Protein AF-L9WQB9-F1 (afdb_monomer)

Sequence (66 aa):
MGIVEQLLADFETQSGQQYQIELNEGGTIHIHTEHVRIDLTKEEFLQVADAISEGQEKLIQAKNEL

Foldseek 3Di:
DFAFPDWPDWDADPVGWIWTWTQGPPRWIWTDTNVDIDIGHPVRVVVVVVVVVVVVVVVVVVVVVD

Solvent-accessible surface area (backbone atoms only — not comparable to full-atom values): 3830 Å² total; per-residue (Å²): 135,78,57,77,74,40,82,76,42,78,47,71,46,100,87,68,46,50,35,38,31,34,37,24,65,93,59,30,38,37,42,37,45,82,88,47,76,47,79,28,48,59,70,54,46,50,52,52,53,52,53,52,52,55,52,50,54,52,50,53,52,59,59,75,74,106

Mean predicted aligned error: 4.66 Å

Secondary structure (DSSP, 8-state):
-PPEEEEEEEEE-TT--EEEEEEETTTEEEEE-SS-EEEE-HHHHHHHHHHHHHHHHHHHHHHHT-

Nearest PDB structures (foldseek):
  3zft-assembly1_A  TM=6.181E-01  e=5.892E-01  Pestivirus strain D32/00_HoBi
  3zfp-assembly1_A  TM=6.309E-01  e=7.019E-01  Pestivirus strain D32/00_HoBi
  5ndv-assembly2_S4  TM=5.645E-01  e=2.255E+00  Saccharomyces cerevisiae S288C
  5uz9-assembly1_K  TM=5.755E-01  e=2.390E+00  Casadabanvirus D3112
  3c4b-assembly1_A  TM=5.252E-01  e=9.695E+00  Mus musculus

Structure (mmCIF, N/CA/C/O backbone):
data_AF-L9WQB9-F1
#
_entry.id   AF-L9WQB9-F1
#
loop_
_atom_site.group_PDB
_atom_site.id
_atom_site.type_symbol
_atom_site.label_atom_id
_atom_site.label_alt_id
_atom_site.label_comp_id
_atom_site.label_asym_id
_atom_site.label_entity_id
_atom_site.label_seq_id
_atom_site.pdbx_PDB_ins_code
_atom_site.Cartn_x
_atom_site.Cartn_y
_atom_site.Cartn_z
_atom_site.occupancy
_atom_site.B_iso_or_equiv
_atom_site.auth_seq_id
_atom_site.auth_comp_id
_atom_site.auth_asym_id
_atom_site.auth_atom_id
_atom_site.pdbx_PDB_model_num
ATOM 1 N N . MET A 1 1 ? 19.492 -2.810 -4.667 1.00 60.22 1 MET A N 1
ATOM 2 C CA . MET A 1 1 ? 19.034 -1.432 -4.935 1.00 60.22 1 MET A CA 1
ATOM 3 C C . MET A 1 1 ? 18.764 -1.344 -6.423 1.00 60.22 1 MET A C 1
ATOM 5 O O . MET A 1 1 ? 19.702 -1.542 -7.184 1.00 60.22 1 MET A O 1
ATOM 9 N N . GLY A 1 2 ? 17.493 -1.207 -6.806 1.00 69.88 2 GLY A N 1
ATOM 10 C CA . GLY A 1 2 ? 17.078 -1.020 -8.201 1.00 69.88 2 GLY A CA 1
ATOM 11 C C . GLY A 1 2 ? 17.174 0.446 -8.620 1.00 69.88 2 GLY A C 1
ATOM 12 O O . GLY A 1 2 ? 17.467 1.309 -7.790 1.00 69.88 2 GLY A O 1
ATOM 13 N N . ILE A 1 3 ? 16.955 0.717 -9.904 1.00 87.38 3 ILE A N 1
ATOM 14 C CA . ILE A 1 3 ? 16.838 2.081 -10.422 1.00 87.38 3 ILE A CA 1
ATOM 15 C C . ILE A 1 3 ? 15.415 2.568 -10.133 1.00 87.38 3 ILE A C 1
ATOM 17 O O . ILE A 1 3 ? 14.448 1.916 -10.526 1.00 87.38 3 ILE A O 1
ATOM 21 N N . VAL A 1 4 ? 15.287 3.703 -9.441 1.00 91.69 4 VAL A N 1
ATOM 22 C CA . VAL A 1 4 ? 13.986 4.335 -9.178 1.00 91.69 4 VAL A CA 1
ATOM 23 C C . VAL A 1 4 ? 13.482 4.964 -10.474 1.00 91.69 4 VAL A C 1
ATOM 25 O O . VAL A 1 4 ? 14.12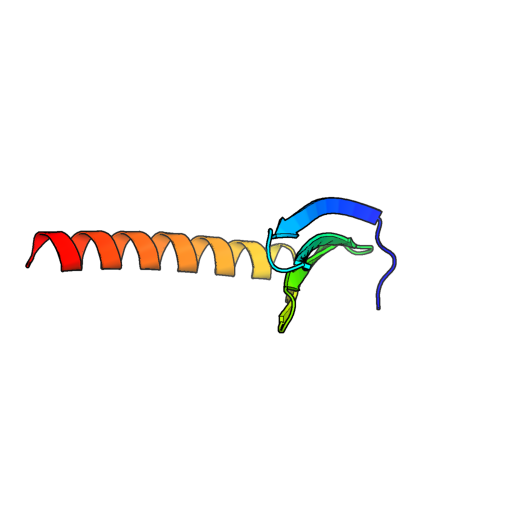6 5.861 -11.018 1.00 91.69 4 VAL A O 1
ATOM 28 N N . GLU A 1 5 ? 12.331 4.506 -10.963 1.00 94.12 5 GLU A N 1
ATOM 29 C CA . GLU A 1 5 ? 11.679 5.068 -12.151 1.00 94.12 5 GLU A CA 1
ATOM 30 C C . GLU A 1 5 ? 10.772 6.239 -11.775 1.00 94.12 5 GLU A C 1
ATOM 32 O O . GLU A 1 5 ? 10.759 7.267 -12.452 1.00 94.12 5 GLU A O 1
ATOM 37 N N . GLN A 1 6 ? 10.020 6.098 -10.680 1.00 95.44 6 GLN A N 1
ATOM 38 C CA . GLN A 1 6 ? 9.086 7.117 -10.224 1.00 95.44 6 GLN A CA 1
ATOM 39 C C . GLN A 1 6 ? 8.949 7.122 -8.700 1.00 95.44 6 GLN A C 1
ATOM 41 O O . GLN A 1 6 ? 8.698 6.097 -8.071 1.00 95.44 6 GLN A O 1
ATOM 46 N N . LEU A 1 7 ? 9.021 8.315 -8.111 1.00 95.19 7 LEU A N 1
ATOM 47 C CA . LEU A 1 7 ? 8.635 8.556 -6.725 1.00 95.19 7 LEU A CA 1
ATOM 48 C C . LEU A 1 7 ? 7.111 8.699 -6.649 1.00 95.19 7 LEU A C 1
ATOM 50 O O . LEU A 1 7 ? 6.543 9.624 -7.231 1.00 95.19 7 LEU A O 1
ATOM 54 N N . LEU A 1 8 ? 6.444 7.759 -5.983 1.00 94.12 8 LEU A N 1
ATOM 55 C CA . LEU A 1 8 ? 4.987 7.746 -5.835 1.00 94.12 8 LEU A CA 1
ATOM 56 C C . LEU A 1 8 ? 4.538 8.533 -4.603 1.00 94.12 8 LEU A C 1
ATOM 58 O O . LEU A 1 8 ? 3.470 9.143 -4.622 1.00 94.12 8 LEU A O 1
ATOM 62 N N . ALA A 1 9 ? 5.346 8.516 -3.544 1.00 94.50 9 ALA A N 1
ATOM 63 C CA . ALA A 1 9 ? 5.097 9.261 -2.322 1.00 94.50 9 ALA A CA 1
ATOM 64 C C . ALA A 1 9 ? 6.401 9.527 -1.562 1.00 94.50 9 ALA A C 1
ATOM 66 O O . ALA A 1 9 ? 7.302 8.690 -1.584 1.00 94.50 9 ALA A O 1
ATOM 67 N N . ASP A 1 10 ? 6.473 10.669 -0.883 1.00 95.06 10 ASP A N 1
ATOM 68 C CA . ASP A 1 10 ? 7.616 11.086 -0.068 1.00 95.06 10 ASP A CA 1
ATOM 69 C C . ASP A 1 10 ? 7.130 12.051 1.017 1.00 95.06 10 ASP A C 1
ATOM 71 O O . ASP A 1 10 ? 6.558 13.105 0.716 1.00 95.06 10 ASP A O 1
ATOM 75 N N . PHE A 1 11 ? 7.267 11.641 2.274 1.00 93.25 11 PHE A N 1
ATOM 76 C CA . PHE A 1 11 ? 6.744 12.359 3.426 1.00 93.25 11 PHE A CA 1
ATOM 77 C C . PHE A 1 11 ? 7.725 12.327 4.588 1.00 93.25 11 PHE A C 1
ATOM 79 O O . PHE A 1 11 ? 8.262 11.279 4.942 1.00 93.25 11 PHE A O 1
ATOM 86 N N . GLU A 1 12 ? 7.809 13.456 5.283 1.00 93.75 12 GLU A N 1
ATOM 87 C CA . GLU A 1 12 ? 8.496 13.572 6.561 1.00 93.75 12 GLU A CA 1
ATOM 88 C C . GLU A 1 12 ? 7.481 13.855 7.674 1.00 93.75 12 GLU A C 1
ATOM 90 O O . GLU A 1 12 ? 6.627 14.741 7.556 1.00 93.75 12 GLU A O 1
ATOM 95 N N . THR A 1 13 ? 7.547 13.099 8.769 1.00 87.75 13 THR A N 1
ATOM 96 C CA . THR A 1 13 ? 6.715 13.362 9.950 1.00 87.75 13 THR A CA 1
ATOM 97 C C . THR A 1 13 ? 7.279 14.513 10.782 1.00 87.75 13 THR A C 1
ATOM 99 O O . THR A 1 13 ? 8.445 14.876 10.677 1.00 87.75 13 THR A O 1
ATOM 102 N N . GLN A 1 14 ? 6.483 15.055 11.710 1.00 90.81 14 GLN A N 1
ATOM 103 C CA . GLN A 1 14 ? 6.956 16.092 12.644 1.00 90.81 14 GLN A CA 1
ATOM 104 C C . GLN A 1 14 ? 8.126 15.635 13.532 1.00 90.81 14 GLN A C 1
ATOM 106 O O . GLN A 1 14 ? 8.853 16.472 14.061 1.00 90.81 14 GLN A O 1
ATOM 111 N N . SER A 1 15 ? 8.301 14.323 13.713 1.00 90.44 15 SER A N 1
ATOM 112 C CA . SER A 1 15 ? 9.425 13.739 14.446 1.00 90.44 15 SER A CA 1
ATOM 113 C C . SER A 1 15 ? 10.640 13.437 13.557 1.00 90.44 15 SER A C 1
ATOM 115 O O . SER A 1 15 ? 11.599 12.851 14.051 1.00 90.44 15 SER A O 1
ATOM 117 N N . GLY A 1 16 ? 10.610 13.819 12.274 1.00 88.88 16 GLY A N 1
ATOM 118 C CA . GLY A 1 16 ? 11.705 13.642 11.314 1.00 88.88 16 GLY A CA 1
ATOM 119 C C . GLY A 1 16 ? 11.765 12.265 10.648 1.00 88.88 16 GLY A C 1
ATOM 120 O O . GLY A 1 16 ? 12.769 11.929 10.023 1.00 88.88 16 GLY A O 1
ATOM 121 N N . GLN A 1 17 ? 10.723 11.439 10.787 1.00 89.56 17 GLN A N 1
ATOM 122 C CA . GLN A 1 17 ? 10.699 10.119 10.154 1.00 89.56 17 GLN A CA 1
ATOM 123 C C . GLN A 1 17 ? 10.348 10.248 8.678 1.00 89.56 17 GLN A C 1
ATOM 125 O O . GLN A 1 17 ? 9.360 10.899 8.340 1.00 89.56 17 GLN A O 1
ATOM 130 N N . GLN A 1 18 ? 11.114 9.569 7.831 1.00 92.06 18 GLN A N 1
ATOM 131 C CA . GLN A 1 18 ? 10.907 9.554 6.389 1.00 92.06 18 GLN A CA 1
ATOM 132 C C . GLN A 1 18 ? 10.075 8.339 5.976 1.00 92.06 18 GLN A C 1
ATOM 134 O O . GLN A 1 18 ? 10.333 7.210 6.406 1.00 92.06 18 GLN A O 1
ATOM 139 N N . TYR A 1 19 ? 9.083 8.586 5.130 1.00 94.12 19 TYR A N 1
ATOM 140 C CA . TYR A 1 19 ? 8.231 7.581 4.511 1.00 94.12 19 TYR A CA 1
ATOM 141 C C . TYR A 1 19 ? 8.246 7.795 3.010 1.00 94.12 19 TYR A C 1
ATOM 143 O O . TYR A 1 19 ? 7.951 8.888 2.534 1.00 94.12 19 TYR A O 1
ATOM 151 N N . GLN A 1 20 ? 8.540 6.741 2.261 1.00 95.31 20 GLN A N 1
ATOM 152 C CA . GLN A 1 20 ? 8.723 6.841 0.823 1.00 95.31 20 GLN A CA 1
ATOM 153 C C . GLN A 1 20 ? 8.076 5.652 0.121 1.00 95.31 20 GLN A C 1
ATOM 155 O O . GLN A 1 20 ? 8.148 4.520 0.597 1.00 95.31 20 GLN A O 1
ATOM 160 N N . ILE A 1 21 ? 7.459 5.900 -1.030 1.00 94.69 21 ILE A N 1
ATOM 161 C CA . ILE A 1 21 ? 6.972 4.852 -1.924 1.00 94.69 21 ILE A CA 1
ATOM 162 C C . ILE A 1 21 ? 7.558 5.103 -3.306 1.00 94.69 21 ILE A C 1
ATOM 164 O O . ILE A 1 21 ? 7.409 6.188 -3.868 1.00 94.69 21 ILE A O 1
ATOM 168 N N . GLU A 1 22 ? 8.200 4.088 -3.866 1.00 96.06 22 GLU A N 1
ATOM 169 C CA . GLU A 1 22 ? 8.891 4.160 -5.150 1.00 96.06 22 GLU A CA 1
ATOM 170 C C . GLU A 1 22 ? 8.372 3.076 -6.092 1.00 96.06 22 GLU A C 1
ATOM 172 O O . GLU A 1 22 ? 8.232 1.919 -5.696 1.00 96.06 22 GLU A O 1
ATOM 177 N N . LEU A 1 23 ? 8.170 3.433 -7.358 1.00 94.31 23 LEU A N 1
ATOM 178 C CA . LEU A 1 23 ? 8.125 2.486 -8.463 1.00 94.31 23 LEU A CA 1
ATOM 179 C C . LEU A 1 23 ? 9.529 2.387 -9.067 1.00 94.31 23 LEU A C 1
ATOM 181 O O . LEU A 1 23 ? 10.133 3.397 -9.437 1.00 94.31 23 LEU A O 1
ATOM 185 N N . ASN A 1 24 ? 10.051 1.172 -9.134 1.00 94.12 24 ASN A N 1
ATOM 186 C CA . ASN A 1 24 ? 11.400 0.868 -9.588 1.00 94.12 24 ASN A CA 1
ATOM 187 C C . ASN A 1 24 ? 11.366 0.065 -10.891 1.00 94.12 24 ASN A C 1
ATOM 189 O O . ASN A 1 24 ? 10.354 -0.547 -11.245 1.00 94.12 24 ASN A O 1
ATOM 193 N N . GLU A 1 25 ? 12.510 0.049 -11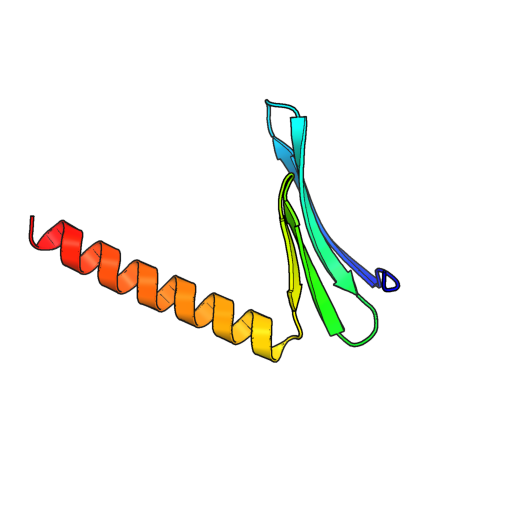.571 1.00 91.56 25 GLU A N 1
ATOM 194 C CA . GLU A 1 25 ? 12.720 -0.699 -12.807 1.00 91.56 25 GLU A CA 1
ATOM 195 C C . GLU A 1 25 ? 12.306 -2.168 -12.650 1.00 91.56 25 GLU A C 1
ATOM 197 O O . GLU A 1 25 ? 12.614 -2.830 -11.656 1.00 91.56 25 GLU A O 1
ATOM 202 N N . GLY A 1 26 ? 11.584 -2.680 -13.648 1.00 88.94 26 GLY A N 1
ATOM 203 C CA . GLY A 1 26 ? 10.975 -4.010 -13.587 1.00 88.94 26 GLY A C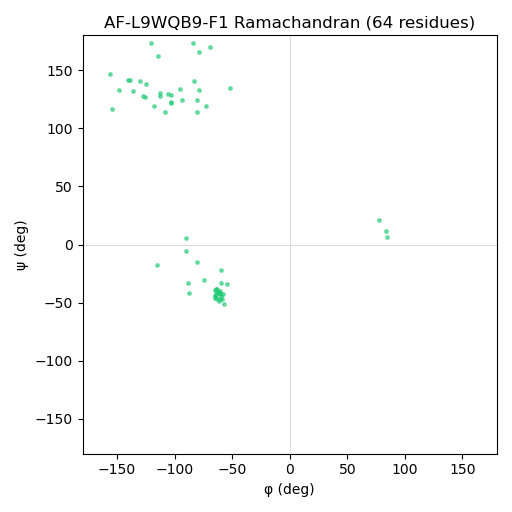A 1
ATOM 204 C C . GLY A 1 26 ? 9.613 -4.038 -12.888 1.00 88.94 26 GLY A C 1
ATOM 205 O O . GLY A 1 26 ? 9.049 -5.116 -12.711 1.00 88.94 26 GLY A O 1
ATOM 206 N N . GLY A 1 27 ? 9.057 -2.874 -12.532 1.00 89.00 27 GLY A N 1
ATOM 207 C CA . GLY A 1 27 ? 7.715 -2.746 -11.966 1.00 89.00 27 GLY A CA 1
ATOM 208 C C . GLY A 1 27 ? 7.620 -3.135 -10.492 1.00 89.00 27 GLY A C 1
ATOM 209 O O . GLY A 1 27 ? 6.529 -3.471 -10.025 1.00 89.00 27 GLY A O 1
ATOM 210 N N . THR A 1 28 ? 8.740 -3.118 -9.764 1.00 94.44 28 THR A N 1
ATOM 211 C CA . THR A 1 28 ? 8.754 -3.388 -8.324 1.00 94.44 28 THR A CA 1
ATOM 212 C C . THR A 1 28 ? 8.403 -2.133 -7.534 1.00 94.44 28 THR A C 1
ATOM 214 O O . THR A 1 28 ? 8.813 -1.018 -7.860 1.00 94.44 28 THR A O 1
ATOM 217 N N . ILE A 1 29 ? 7.626 -2.314 -6.474 1.00 95.19 29 ILE A N 1
ATOM 218 C CA . ILE A 1 29 ? 7.207 -1.259 -5.561 1.0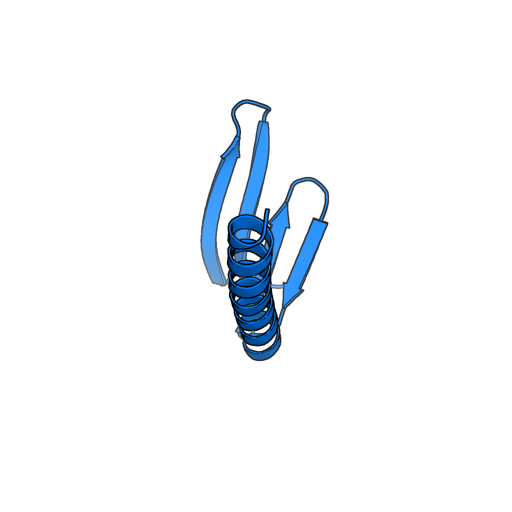0 95.19 29 ILE A CA 1
ATOM 219 C C . ILE A 1 29 ? 8.045 -1.394 -4.294 1.00 95.19 29 ILE A C 1
ATOM 221 O O . ILE A 1 29 ? 8.042 -2.447 -3.659 1.00 95.19 29 ILE A O 1
ATOM 225 N N . HIS A 1 30 ? 8.759 -0.335 -3.919 1.00 94.56 30 HIS A N 1
ATOM 226 C CA . HIS A 1 30 ? 9.431 -0.268 -2.624 1.00 94.56 30 HIS A CA 1
ATOM 227 C C . HIS A 1 30 ? 8.635 0.634 -1.688 1.00 94.56 30 HIS A C 1
ATOM 229 O O . HIS A 1 30 ? 8.320 1.773 -2.035 1.00 94.56 30 HIS A O 1
ATOM 235 N N . ILE A 1 31 ? 8.333 0.125 -0.497 1.00 93.88 31 ILE A N 1
ATOM 236 C CA . ILE A 1 31 ? 7.756 0.895 0.603 1.00 93.88 31 ILE A CA 1
ATOM 237 C C . ILE A 1 31 ? 8.847 1.059 1.651 1.00 93.88 31 ILE A C 1
ATOM 239 O O . ILE A 1 31 ? 9.276 0.079 2.266 1.00 93.88 31 ILE A O 1
ATOM 243 N N . HIS A 1 32 ? 9.287 2.293 1.859 1.00 92.81 32 HIS A N 1
ATOM 244 C CA . HIS A 1 32 ? 10.271 2.646 2.870 1.00 92.81 32 HIS A CA 1
ATOM 245 C C . HIS A 1 32 ? 9.583 3.342 4.037 1.00 92.81 32 HIS A C 1
ATOM 247 O O . HIS A 1 32 ? 8.831 4.302 3.877 1.00 92.81 32 HIS A O 1
ATOM 253 N N . THR A 1 33 ? 9.879 2.847 5.225 1.00 87.88 33 THR A N 1
ATOM 254 C CA . THR A 1 33 ? 9.634 3.498 6.511 1.00 87.88 33 THR A CA 1
ATOM 255 C C . THR A 1 33 ? 10.984 3.658 7.208 1.00 87.88 33 THR A C 1
ATOM 257 O O . THR A 1 33 ? 11.980 3.087 6.760 1.00 87.88 33 THR A O 1
ATOM 260 N N . GLU A 1 34 ? 11.033 4.355 8.343 1.00 83.31 34 GLU A N 1
ATOM 261 C CA . GLU A 1 34 ? 12.281 4.515 9.106 1.00 83.31 34 GLU A CA 1
ATOM 262 C C . GLU A 1 34 ? 12.953 3.173 9.466 1.00 83.31 34 GLU A C 1
ATOM 264 O O . GLU A 1 34 ? 14.178 3.075 9.520 1.00 83.31 34 GLU A O 1
ATOM 269 N N . HIS A 1 35 ? 12.163 2.125 9.715 1.00 87.19 35 HIS A N 1
ATOM 270 C CA . HIS A 1 35 ? 12.672 0.861 10.259 1.00 87.19 35 HIS A CA 1
ATOM 271 C C . HIS A 1 35 ? 12.530 -0.328 9.317 1.00 87.19 35 HIS A C 1
ATOM 273 O O . HIS A 1 35 ? 13.160 -1.364 9.528 1.00 87.19 35 HIS A O 1
ATOM 279 N N . VAL A 1 36 ? 11.681 -0.205 8.302 1.00 88.31 36 VAL A N 1
ATOM 280 C CA . VAL A 1 36 ? 11.334 -1.307 7.412 1.00 88.31 36 VAL A CA 1
ATOM 281 C C . VAL A 1 36 ? 11.348 -0.813 5.983 1.00 88.31 36 VAL A C 1
AT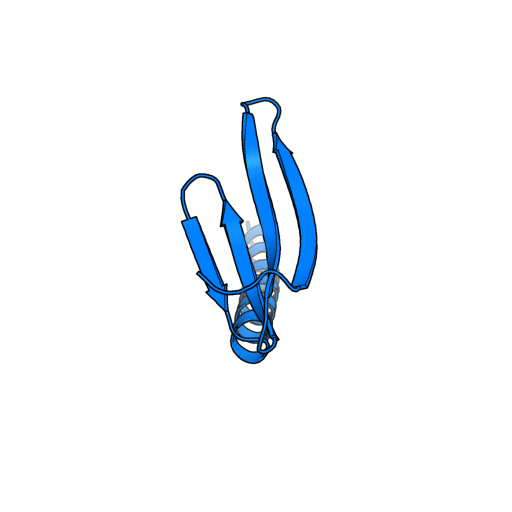OM 283 O O . VAL A 1 36 ? 10.727 0.197 5.654 1.00 88.31 36 VAL A O 1
ATOM 286 N N . ARG A 1 37 ? 12.013 -1.590 5.138 1.00 92.00 37 ARG A N 1
ATOM 287 C CA . ARG A 1 37 ? 11.889 -1.522 3.694 1.00 92.00 37 ARG A CA 1
ATOM 288 C C . ARG A 1 37 ? 11.231 -2.807 3.215 1.00 92.00 37 ARG A C 1
ATOM 290 O O . ARG A 1 37 ? 11.693 -3.895 3.560 1.00 92.00 37 ARG A O 1
ATOM 297 N N . ILE A 1 38 ? 10.165 -2.669 2.441 1.00 93.25 38 ILE A N 1
ATOM 298 C CA . ILE A 1 38 ? 9.440 -3.789 1.846 1.00 93.25 38 ILE A CA 1
ATOM 299 C C . ILE A 1 38 ? 9.548 -3.646 0.334 1.00 93.25 38 ILE A C 1
ATOM 301 O O . ILE A 1 38 ? 9.101 -2.644 -0.222 1.00 93.25 38 ILE A O 1
ATOM 305 N N . ASP A 1 39 ? 10.142 -4.648 -0.306 1.00 95.06 39 ASP A N 1
ATOM 306 C CA . ASP A 1 39 ? 10.293 -4.719 -1.756 1.00 95.06 39 ASP A CA 1
ATOM 307 C C . ASP A 1 39 ? 9.258 -5.712 -2.281 1.00 95.06 39 ASP A C 1
ATOM 309 O O . ASP A 1 39 ? 9.232 -6.857 -1.833 1.00 95.06 39 ASP A O 1
ATOM 313 N N . LEU A 1 40 ? 8.386 -5.261 -3.179 1.00 94.88 40 LEU A N 1
ATOM 314 C CA . LEU A 1 40 ? 7.230 -6.024 -3.646 1.00 94.88 40 LEU A CA 1
ATOM 315 C C . LEU A 1 40 ? 7.185 -6.026 -5.171 1.00 94.88 40 LEU A C 1
ATOM 317 O O . LEU A 1 40 ? 7.403 -4.991 -5.806 1.00 94.88 40 LEU A O 1
ATOM 321 N N . THR A 1 41 ? 6.824 -7.149 -5.783 1.00 94.69 41 THR A N 1
ATOM 322 C CA . THR A 1 41 ? 6.272 -7.111 -7.142 1.00 94.69 41 THR A CA 1
ATOM 323 C C . THR A 1 41 ? 4.882 -6.476 -7.128 1.00 94.69 41 THR A C 1
ATOM 325 O O . THR A 1 41 ? 4.258 -6.277 -6.081 1.00 94.69 41 THR A O 1
ATOM 328 N N . LYS A 1 42 ? 4.348 -6.183 -8.315 1.00 90.56 42 LYS A N 1
ATOM 329 C CA . LYS A 1 42 ? 2.965 -5.726 -8.445 1.00 90.56 42 LYS A CA 1
ATOM 330 C C . LYS A 1 42 ? 1.969 -6.738 -7.866 1.00 90.56 42 LYS A C 1
ATOM 332 O O . LYS A 1 42 ? 1.024 -6.326 -7.199 1.00 90.56 42 LYS A O 1
ATOM 337 N N . GLU A 1 43 ? 2.156 -8.036 -8.111 1.00 94.94 43 GLU A N 1
ATOM 338 C CA . GLU A 1 43 ? 1.270 -9.069 -7.562 1.00 94.94 43 GLU A CA 1
ATOM 339 C C . GLU A 1 43 ? 1.351 -9.139 -6.035 1.00 94.94 43 GLU A C 1
ATOM 341 O O . GLU A 1 43 ? 0.317 -9.211 -5.375 1.00 94.94 43 GLU A O 1
ATOM 346 N N . GLU A 1 44 ? 2.557 -9.075 -5.467 1.00 96.19 44 GLU A N 1
ATOM 347 C CA . GLU A 1 44 ? 2.756 -9.091 -4.013 1.00 96.19 44 GLU A CA 1
ATOM 348 C C . GLU A 1 44 ? 2.140 -7.854 -3.350 1.00 96.19 44 GLU A C 1
ATOM 350 O O . GLU A 1 44 ? 1.480 -7.963 -2.319 1.00 96.19 44 GLU A O 1
ATOM 355 N N . PHE A 1 45 ? 2.275 -6.682 -3.974 1.00 93.31 45 PHE A N 1
ATOM 356 C CA . PHE A 1 45 ? 1.633 -5.462 -3.492 1.00 93.31 45 PHE A CA 1
ATOM 357 C C . PHE A 1 45 ? 0.105 -5.587 -3.456 1.00 93.31 45 PHE A C 1
ATOM 359 O O . PHE A 1 45 ? -0.517 -5.187 -2.472 1.00 93.31 45 PHE A O 1
ATOM 366 N N . LEU A 1 46 ? -0.508 -6.172 -4.493 1.00 94.75 46 LEU A N 1
ATOM 367 C CA . LEU A 1 46 ? -1.955 -6.409 -4.515 1.00 94.75 46 LEU A CA 1
ATOM 368 C C . LEU A 1 46 ? -2.390 -7.360 -3.393 1.00 94.75 46 LEU A C 1
ATOM 370 O O . LEU A 1 46 ? -3.371 -7.077 -2.714 1.00 94.75 46 LEU A O 1
ATOM 374 N N . GLN A 1 47 ? -1.627 -8.423 -3.127 1.00 96.81 47 GLN A N 1
ATOM 375 C CA . GLN A 1 47 ? -1.922 -9.337 -2.018 1.00 96.81 47 GLN A CA 1
ATOM 376 C C . GLN A 1 47 ? -1.831 -8.648 -0.650 1.00 96.81 47 GLN A C 1
ATOM 378 O O . GLN A 1 47 ? -2.651 -8.912 0.228 1.00 96.81 47 GLN A O 1
ATOM 383 N N . VAL A 1 48 ? -0.860 -7.748 -0.459 1.00 94.69 48 VAL A N 1
ATOM 384 C CA . VAL A 1 48 ? -0.769 -6.937 0.765 1.00 94.69 48 VAL A CA 1
ATOM 385 C C . VAL A 1 48 ? -1.985 -6.018 0.893 1.00 94.69 48 VAL A C 1
ATOM 387 O O . VAL A 1 48 ? -2.556 -5.920 1.979 1.00 94.69 48 VAL A O 1
ATOM 390 N N . ALA A 1 49 ? -2.406 -5.369 -0.195 1.00 94.50 49 ALA A N 1
ATOM 391 C CA . ALA A 1 49 ? -3.588 -4.512 -0.195 1.00 94.50 49 ALA A CA 1
ATOM 392 C C . ALA A 1 49 ? -4.860 -5.296 0.174 1.00 94.50 49 ALA A C 1
ATOM 394 O O . ALA A 1 49 ? -5.592 -4.871 1.068 1.00 94.50 49 ALA A O 1
ATOM 395 N N . ASP A 1 50 ? -5.065 -6.469 -0.430 1.00 97.62 50 ASP A N 1
ATOM 396 C CA . ASP A 1 50 ? -6.195 -7.353 -0.127 1.00 97.62 50 ASP A CA 1
ATOM 397 C C . ASP A 1 50 ? -6.191 -7.784 1.349 1.00 97.62 50 ASP A C 1
ATOM 399 O O . ASP A 1 50 ? -7.218 -7.712 2.027 1.00 97.62 50 ASP A O 1
ATOM 403 N N . ALA A 1 51 ? -5.024 -8.157 1.887 1.00 97.69 51 ALA A N 1
ATOM 404 C CA . ALA A 1 51 ? -4.884 -8.550 3.289 1.00 97.69 51 ALA A CA 1
ATOM 405 C C . ALA A 1 51 ? -5.186 -7.397 4.265 1.00 97.69 51 ALA A C 1
ATOM 407 O O . ALA A 1 51 ? -5.795 -7.617 5.316 1.00 97.69 51 ALA A O 1
ATOM 408 N N . ILE A 1 52 ? -4.787 -6.162 3.932 1.00 97.06 52 ILE A N 1
ATOM 409 C CA . ILE A 1 52 ? -5.117 -4.968 4.725 1.00 97.06 52 ILE A CA 1
ATOM 410 C C . ILE A 1 52 ? -6.631 -4.725 4.714 1.00 97.06 52 I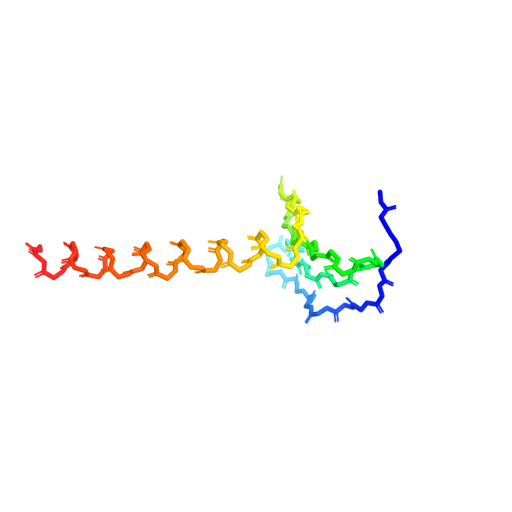LE A C 1
ATOM 412 O O . ILE A 1 52 ? -7.210 -4.475 5.775 1.00 97.06 52 ILE A O 1
ATOM 416 N N . SER A 1 53 ? -7.277 -4.828 3.549 1.00 96.75 53 SER A N 1
ATOM 417 C CA . SER A 1 53 ? -8.729 -4.676 3.412 1.00 96.75 53 SER A CA 1
ATOM 418 C C . SER A 1 53 ? -9.495 -5.730 4.214 1.00 96.75 53 SER A C 1
ATOM 420 O O . SER A 1 53 ? -10.354 -5.376 5.021 1.00 96.75 53 SER A O 1
ATOM 422 N N . GLU A 1 54 ? -9.136 -7.009 4.091 1.00 97.69 54 GLU A N 1
ATOM 423 C CA . GLU A 1 54 ? -9.758 -8.086 4.872 1.00 97.69 54 GLU A CA 1
ATOM 424 C C . GLU A 1 54 ? -9.539 -7.888 6.384 1.00 97.69 54 GLU A C 1
ATOM 426 O O . GLU A 1 54 ? -10.451 -8.064 7.199 1.00 97.69 54 GLU A O 1
ATOM 431 N N . GLY A 1 55 ? -8.328 -7.487 6.783 1.00 97.94 55 GLY A N 1
ATOM 432 C CA . GLY A 1 55 ? -8.004 -7.182 8.174 1.00 97.94 55 GLY A CA 1
ATOM 433 C C . GLY A 1 55 ? -8.852 -6.040 8.742 1.00 97.94 55 GLY A C 1
ATOM 434 O O . GLY A 1 55 ? -9.313 -6.121 9.883 1.00 97.94 55 GLY A O 1
ATOM 435 N N . GLN A 1 56 ? -9.104 -4.998 7.945 1.00 96.94 56 GLN A N 1
ATOM 436 C CA . GLN A 1 56 ? -9.969 -3.883 8.328 1.00 96.94 56 GLN A CA 1
ATOM 437 C C . GLN A 1 56 ? -11.412 -4.349 8.564 1.00 96.94 56 GLN A C 1
ATOM 439 O O . GLN A 1 56 ? -12.007 -3.982 9.580 1.00 96.94 56 GLN A O 1
ATOM 444 N N . GLU A 1 57 ? -11.971 -5.157 7.662 1.00 96.69 57 GLU A N 1
ATOM 445 C CA . GLU A 1 57 ? -13.336 -5.680 7.790 1.00 96.69 57 GLU A CA 1
ATOM 446 C C . GLU A 1 57 ? -13.506 -6.488 9.081 1.00 96.69 57 GLU A C 1
ATOM 448 O O . GLU A 1 57 ? -14.430 -6.233 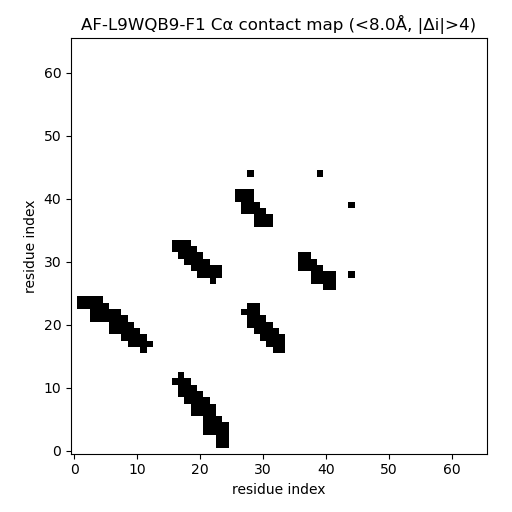9.860 1.00 96.69 57 GLU A O 1
ATOM 453 N N . LYS A 1 58 ? -12.557 -7.389 9.366 1.00 96.88 58 LYS A N 1
ATOM 454 C CA . LYS A 1 58 ? -12.536 -8.174 10.610 1.00 96.88 58 LYS A CA 1
ATOM 455 C C . LYS A 1 58 ? -12.446 -7.285 11.848 1.00 96.88 58 LYS A C 1
ATOM 457 O O . LYS A 1 58 ? -13.137 -7.527 12.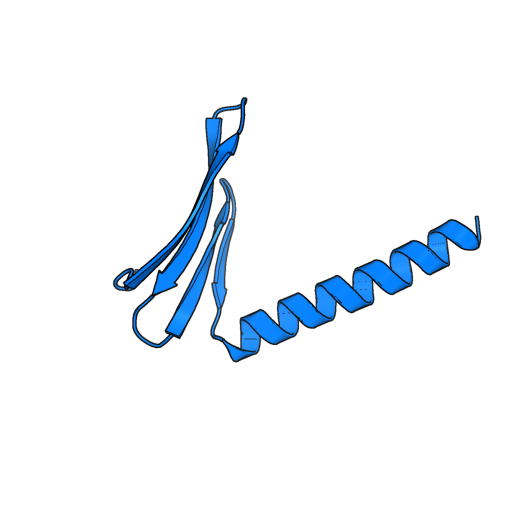836 1.00 96.88 58 LYS A O 1
ATOM 462 N N . LEU A 1 59 ? -11.622 -6.236 11.804 1.00 96.75 59 LEU A N 1
ATOM 463 C CA . LEU A 1 59 ? -11.478 -5.302 12.920 1.00 96.75 59 LEU A CA 1
ATOM 464 C C . LEU A 1 59 ? -12.773 -4.522 13.189 1.00 96.75 59 LEU A C 1
ATOM 466 O O . LEU A 1 59 ? -13.113 -4.287 14.348 1.00 96.75 59 LEU A O 1
ATOM 470 N N . ILE A 1 60 ? -13.488 -4.108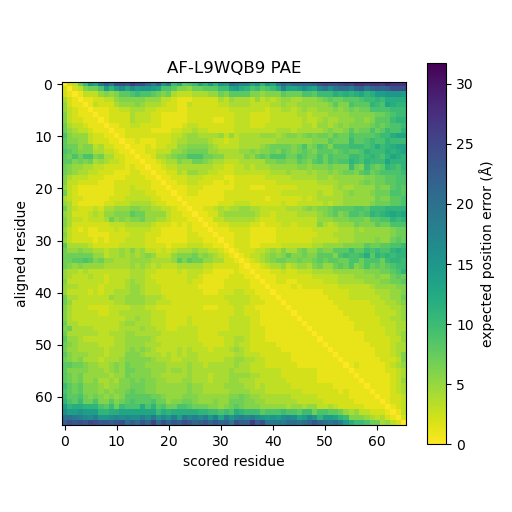 12.140 1.00 95.88 60 ILE A N 1
ATOM 471 C CA . ILE A 1 60 ? -14.778 -3.416 12.270 1.00 95.88 60 ILE A CA 1
ATOM 472 C C . ILE A 1 60 ? -15.821 -4.347 12.894 1.00 95.88 60 ILE A C 1
ATOM 474 O O . ILE A 1 60 ? -16.512 -3.935 13.823 1.00 95.88 60 ILE A O 1
ATOM 478 N N . GLN A 1 61 ? -15.907 -5.595 12.427 1.00 94.00 61 GLN A N 1
ATOM 479 C CA . GLN A 1 61 ? -16.816 -6.597 12.990 1.00 94.00 61 GLN A CA 1
ATOM 480 C C . GLN A 1 61 ? -16.549 -6.809 14.484 1.00 94.00 61 GLN A C 1
ATOM 482 O O . GLN A 1 61 ? -17.453 -6.619 15.293 1.00 94.00 61 GLN A O 1
ATOM 487 N N . ALA A 1 62 ? -15.292 -7.060 14.863 1.00 94.81 62 ALA A N 1
ATOM 488 C CA . ALA A 1 62 ? -14.909 -7.271 16.259 1.00 94.81 62 ALA A CA 1
ATOM 489 C C . ALA A 1 62 ? -15.228 -6.071 17.171 1.00 94.81 62 ALA A C 1
ATOM 491 O O . ALA A 1 62 ? -15.549 -6.250 18.340 1.00 94.81 62 ALA A O 1
ATOM 492 N N . LYS A 1 63 ? -15.150 -4.838 16.653 1.00 92.31 63 LYS A N 1
ATOM 493 C CA . LYS A 1 63 ? -15.500 -3.624 17.411 1.00 92.31 63 LYS A CA 1
ATOM 494 C C . LYS A 1 63 ? -17.001 -3.426 17.591 1.00 92.31 63 LYS A C 1
ATOM 496 O O . LYS A 1 63 ? -17.391 -2.822 18.579 1.00 92.31 63 LYS A O 1
ATOM 501 N N . ASN A 1 64 ? -17.818 -3.888 16.647 1.00 85.94 64 ASN A N 1
ATOM 502 C CA . ASN A 1 64 ? -19.277 -3.790 16.731 1.00 85.94 64 ASN A CA 1
ATOM 503 C C . ASN A 1 64 ? -19.892 -4.885 17.622 1.00 85.94 64 ASN A C 1
ATOM 505 O O . ASN A 1 64 ? -21.061 -4.787 17.984 1.00 85.94 64 ASN A O 1
ATOM 509 N N . GLU A 1 65 ? -19.120 -5.925 17.944 1.00 76.31 65 GLU A N 1
ATOM 510 C CA . GLU A 1 65 ? -19.493 -7.007 18.865 1.00 76.31 65 GLU A CA 1
ATOM 511 C C . GLU A 1 65 ? -19.115 -6.720 20.337 1.00 76.31 65 GLU A C 1
ATOM 513 O O . GLU A 1 65 ? -19.474 -7.505 21.217 1.00 76.31 65 GLU A O 1
ATOM 518 N N . LEU A 1 66 ? -18.409 -5.610 20.603 1.00 56.75 66 LEU A N 1
ATOM 519 C CA . LEU A 1 66 ? -18.027 -5.106 21.934 1.00 56.75 66 LEU A CA 1
ATOM 520 C C . LEU A 1 66 ? -19.035 -4.077 22.465 1.00 56.75 66 LEU A C 1
ATOM 522 O O . LEU A 1 66 ? -19.272 -4.096 23.695 1.00 56.75 66 LEU A O 1
#

pLDDT: mean 91.72, std 7.54, range [56.75, 97.94]

Organism: NCBI:txid1227499

Radius of gyration: 15.13 Å; Cα contacts (8 Å, |Δi|>4): 84; chains: 1; bounding box: 38×25×36 Å